Protein AF-A0A3S2V653-F1 (afdb_monomer)

Solvent-accessible surface area (backbone atoms only — not comparable to full-atom values): 9162 Å² total; per-residue (Å²): 123,69,63,64,58,51,53,49,52,52,51,53,48,58,48,53,54,51,52,52,62,68,45,36,64,58,54,52,52,50,50,49,50,54,52,50,54,49,49,54,52,53,47,63,68,41,44,66,46,38,75,74,65,64,34,50,79,49,75,43,83,41,82,47,77,41,93,91,65,43,74,47,75,46,67,25,44,35,41,34,42,90,97,45,41,39,34,39,38,67,73,43,57,85,39,96,94,33,63,21,37,30,41,33,33,27,68,97,51,79,56,78,54,70,30,29,36,39,36,27,33,78,50,101,92,46,75,47,54,24,33,27,63,37,68,61,98,82,56,101,61,78,61,61,79,40,72,59,46,66,68,55,47,50,55,53,51,53,66,56,72,111

Radius of gyration: 19.45 Å; Cα contacts (8 Å, |Δi|>4): 225; chains: 1; bounding box: 44×32×66 Å

Organism: NCBI:txid2499852

Mean predicted aligned error: 6.72 Å

Secondary structure (DSSP, 8-state):
-HHHHHHHHHHHHHHHHHHHHHHHHHHHHHHHHHHHHHHHHHHHHHHHHHHTTS-EEEEEEEEEEETTTEEEEEEEEEEEETTEEEEEEEEES-BTTBSEEEEEEETT---GGG-EEEEEEEETTEEEEEEE----TT-SSPPPPEE--HHHHHHHHHHHH-

Foldseek 3Di:
DPPVVVVVVVVVVVVVLVVLVVCLVVLVVVQQVVVVVVVVQQCVLCVVCVVVPQKDKDWDKDWAADPSNGIDIHIWMWIDGPPKIKIWAWHDCDDVQARTKTWIAIPVDDDPQQIKIWTWHQDPVGIFTWIFGRNDPPDPDRRDTHGDDSVVVVVRVVSRVD

pLDDT: mean 88.72, std 11.73, range [42.97, 98.56]

Nearest PDB structures (foldseek):
  7tmu-assembly4_D  TM=3.154E-01  e=1.021E+00  Yersinia pestis CO92
  7qrj-assembly1_E  TM=3.013E-01  e=1.142E+00  Zamilon virus
  5vfp-assembly1_k  TM=4.148E-01  e=8.517E+00  Homo sapiens

Sequence (162 aa):
MALLDTLRSVRDRTRAEREAESDRPQIIARWQSDVAALYDEIHGWLLDYERDGYLTVSTQEIHLREEPLGLYTLDAMLIHVDDLAVRLQPAGRYVLGATGRIDMFRQGRSARDERVLLVRQATPEGERWMLRPPAGPRTGAASGLEPLDRASFEAAFESLLS

Structure (mmCIF, N/CA/C/O backbone):
data_AF-A0A3S2V653-F1
#
_entry.id   AF-A0A3S2V653-F1
#
loop_
_atom_site.group_PDB
_atom_site.id
_atom_site.type_symbol
_atom_site.label_atom_id
_atom_site.label_alt_id
_atom_site.label_comp_id
_atom_site.label_asym_id
_atom_site.label_entity_id
_atom_site.label_seq_id
_atom_site.pdbx_PDB_ins_code
_atom_site.Cartn_x
_atom_site.Cartn_y
_atom_site.Cartn_z
_atom_site.occupancy
_atom_site.B_iso_or_equiv
_atom_site.auth_seq_id
_atom_site.auth_comp_id
_atom_site.auth_asym_id
_atom_site.auth_atom_id
_atom_site.pdbx_PDB_model_num
ATOM 1 N N . MET A 1 1 ? -20.811 14.586 45.059 1.00 60.53 1 MET A N 1
ATOM 2 C CA . MET A 1 1 ? -21.216 14.531 43.636 1.00 60.53 1 MET A CA 1
ATOM 3 C C . MET A 1 1 ? -20.310 13.659 42.747 1.00 60.53 1 MET A C 1
ATOM 5 O O . MET A 1 1 ? -20.720 13.363 41.643 1.00 60.53 1 MET A O 1
ATOM 9 N N . ALA A 1 2 ? -19.170 13.127 43.215 1.00 82.31 2 ALA A N 1
AT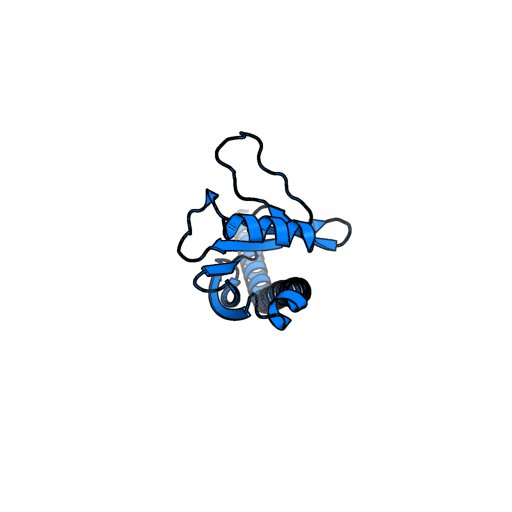OM 10 C CA . ALA A 1 2 ? -18.205 12.412 42.357 1.00 82.31 2 ALA A CA 1
ATOM 11 C C . ALA A 1 2 ? -18.621 11.012 41.834 1.00 82.31 2 ALA A C 1
ATOM 13 O O . ALA A 1 2 ? -18.133 10.574 40.793 1.00 82.31 2 ALA A O 1
ATOM 14 N N . LEU A 1 3 ? -19.507 10.286 42.528 1.00 85.44 3 LEU A N 1
ATOM 15 C CA . LEU A 1 3 ? -19.844 8.901 42.157 1.00 85.44 3 LEU A CA 1
ATOM 16 C C . LEU A 1 3 ? -20.720 8.816 40.897 1.00 85.44 3 LEU A C 1
ATOM 18 O O . LEU A 1 3 ? -20.484 7.959 40.052 1.00 85.44 3 LEU A O 1
ATOM 22 N N . LEU A 1 4 ? -21.706 9.707 40.748 1.00 87.75 4 LEU A N 1
ATOM 23 C CA . LEU A 1 4 ? -22.623 9.690 39.603 1.00 87.75 4 LEU A CA 1
ATOM 24 C C . LEU A 1 4 ? -21.881 9.972 38.286 1.00 87.75 4 LEU A C 1
ATOM 26 O O . LEU A 1 4 ? -22.112 9.283 37.295 1.00 87.75 4 LEU A O 1
ATOM 30 N N . ASP A 1 5 ? -20.954 10.931 38.300 1.00 89.88 5 ASP A N 1
ATOM 31 C CA . ASP A 1 5 ? -20.124 11.275 37.140 1.00 89.88 5 ASP A CA 1
ATOM 32 C C . ASP A 1 5 ? -19.153 10.142 36.791 1.00 89.88 5 ASP A C 1
ATOM 34 O O . ASP A 1 5 ? -18.986 9.798 35.620 1.00 89.88 5 ASP A O 1
ATOM 38 N N . THR A 1 6 ? -18.588 9.483 37.810 1.00 88.81 6 THR A N 1
ATOM 39 C CA . THR A 1 6 ? -17.736 8.299 37.621 1.00 88.81 6 THR A CA 1
ATOM 40 C C . THR A 1 6 ? -18.519 7.147 36.985 1.00 88.81 6 THR A C 1
ATOM 42 O O . THR A 1 6 ? -18.060 6.555 36.012 1.00 88.81 6 THR A O 1
ATOM 45 N N . LEU A 1 7 ? -19.727 6.850 37.478 1.00 90.25 7 LEU A N 1
ATOM 46 C CA . LEU A 1 7 ? -20.579 5.788 36.931 1.00 90.25 7 LEU A CA 1
ATOM 47 C C . LEU A 1 7 ? -21.026 6.083 35.491 1.00 90.25 7 LEU A C 1
ATOM 49 O O . LEU A 1 7 ? -21.063 5.166 34.671 1.00 90.25 7 LEU A O 1
ATOM 53 N N . ARG A 1 8 ? -21.324 7.349 35.162 1.00 88.81 8 ARG A N 1
ATOM 54 C CA . ARG A 1 8 ? -21.618 7.776 33.783 1.00 88.81 8 ARG A CA 1
ATOM 55 C C . ARG A 1 8 ? -20.411 7.580 32.871 1.00 88.81 8 ARG A C 1
ATOM 57 O O . ARG A 1 8 ? -20.545 6.917 31.851 1.00 88.81 8 ARG A O 1
ATOM 64 N N . SER A 1 9 ? -19.230 8.040 33.289 1.00 85.69 9 SER A N 1
ATOM 65 C CA . SER A 1 9 ? -17.985 7.862 32.531 1.00 85.69 9 SER A CA 1
ATOM 66 C C . SER A 1 9 ? -17.659 6.389 32.271 1.00 85.69 9 SER A C 1
ATOM 68 O O . SER A 1 9 ? -17.264 6.035 31.162 1.00 85.69 9 SER A O 1
ATOM 70 N N . VAL A 1 10 ? -17.844 5.516 33.268 1.00 88.12 10 VAL A N 1
ATOM 71 C CA . VAL A 1 10 ? -17.651 4.068 33.095 1.00 88.12 10 VAL A CA 1
ATOM 72 C C . VAL A 1 10 ? -18.664 3.508 32.098 1.00 88.12 10 VAL A C 1
ATOM 74 O O . VAL A 1 10 ? -18.272 2.793 31.182 1.00 88.12 10 VAL A O 1
ATOM 77 N N . ARG A 1 11 ? -19.948 3.871 32.219 1.00 88.75 11 ARG A N 1
ATOM 78 C CA . ARG A 1 11 ? -20.998 3.392 31.309 1.00 88.75 11 ARG A CA 1
ATOM 79 C C . ARG A 1 11 ? -20.758 3.823 29.865 1.00 88.75 11 ARG A C 1
ATOM 81 O O . ARG A 1 11 ? -20.899 3.001 28.963 1.00 88.75 11 ARG A O 1
ATOM 88 N N . ASP A 1 12 ? -20.410 5.088 29.655 1.00 85.56 12 ASP A N 1
ATOM 89 C CA . ASP A 1 12 ? -20.177 5.645 28.323 1.00 85.56 12 ASP A CA 1
ATOM 90 C C . ASP A 1 12 ? -18.934 5.015 27.679 1.00 85.56 12 ASP A C 1
ATOM 92 O O . ASP A 1 12 ? -18.966 4.667 26.501 1.00 85.56 12 ASP A O 1
ATOM 96 N N . ARG A 1 13 ? -17.885 4.746 28.469 1.00 79.44 13 ARG A N 1
ATOM 97 C CA . ARG A 1 13 ? -16.695 4.011 28.016 1.00 79.44 13 ARG A CA 1
ATOM 98 C C . ARG A 1 13 ? -17.016 2.574 27.620 1.00 79.44 13 ARG A C 1
ATOM 100 O O . ARG A 1 13 ? -16.695 2.175 26.511 1.00 79.44 13 ARG A O 1
ATOM 107 N N . THR A 1 14 ? -17.717 1.828 28.475 1.00 81.12 14 THR A N 1
ATOM 108 C CA . THR A 1 14 ? -18.126 0.447 28.172 1.00 81.12 14 THR A CA 1
ATOM 109 C C . THR A 1 14 ? -19.031 0.376 26.944 1.00 81.12 14 THR A C 1
ATOM 111 O O . THR A 1 14 ? -18.994 -0.597 26.196 1.00 81.12 14 THR A O 1
ATOM 114 N N . ARG A 1 15 ? -19.867 1.396 26.723 1.00 81.88 15 ARG A N 1
ATOM 115 C CA . ARG A 1 15 ? -20.692 1.489 25.519 1.00 81.88 15 ARG A CA 1
ATOM 116 C C . ARG A 1 15 ? -19.838 1.731 24.273 1.00 81.88 15 ARG A C 1
ATOM 118 O O . ARG A 1 15 ? -19.991 0.981 23.318 1.00 81.88 15 ARG A O 1
ATOM 125 N N . ALA A 1 16 ? -18.934 2.709 24.310 1.00 74.50 16 ALA A N 1
ATOM 126 C CA . ALA A 1 16 ? -18.032 3.007 23.199 1.00 74.50 16 ALA A CA 1
ATOM 127 C C . ALA A 1 16 ? -17.122 1.814 22.852 1.00 74.50 16 ALA A C 1
ATOM 129 O O . ALA A 1 16 ? -16.936 1.510 21.681 1.00 74.50 16 ALA A O 1
ATOM 130 N N . GLU A 1 17 ? -16.618 1.091 23.857 1.00 75.94 17 GLU A N 1
ATOM 131 C CA . GLU A 1 17 ? -15.837 -0.142 23.672 1.00 75.94 17 GLU A CA 1
ATOM 132 C C . GLU A 1 17 ? -16.652 -1.237 22.962 1.00 75.94 17 GLU A C 1
ATOM 134 O O . GLU A 1 17 ? -16.146 -1.898 22.059 1.00 75.94 17 GLU A O 1
ATOM 139 N N . ARG A 1 18 ? -17.931 -1.413 23.324 1.00 74.69 18 ARG A N 1
ATOM 140 C CA . ARG A 1 18 ? -18.824 -2.391 22.674 1.00 74.69 18 ARG A CA 1
ATOM 141 C C . ARG A 1 18 ? -19.189 -2.006 21.245 1.00 74.69 18 ARG A C 1
ATOM 143 O O . ARG A 1 18 ? -19.260 -2.881 20.391 1.00 74.69 18 ARG A O 1
ATOM 150 N N . GLU A 1 19 ? -19.453 -0.725 21.004 1.00 75.38 19 GLU A N 1
ATOM 151 C CA . GLU A 1 19 ? -19.730 -0.203 19.662 1.00 75.38 19 GLU A CA 1
ATOM 152 C C . GLU A 1 19 ? -18.490 -0.381 18.766 1.00 75.38 19 GLU A C 1
ATOM 154 O O . GLU A 1 19 ? -18.598 -0.960 17.689 1.00 75.38 19 GLU A O 1
ATOM 159 N N . ALA A 1 20 ? -17.295 -0.037 19.262 1.00 71.62 20 ALA A N 1
ATOM 160 C CA . ALA A 1 20 ? -16.037 -0.250 18.545 1.00 71.62 20 ALA A CA 1
ATOM 161 C C . ALA A 1 20 ? -15.768 -1.733 18.224 1.00 71.62 20 ALA A C 1
ATOM 163 O O . ALA A 1 20 ? -15.378 -2.055 17.101 1.00 71.62 20 ALA A O 1
ATOM 164 N N . GLU A 1 21 ? -16.012 -2.649 19.170 1.00 76.06 21 GLU A N 1
ATOM 165 C CA . GLU A 1 21 ? -15.865 -4.091 18.921 1.00 76.06 21 GLU A CA 1
ATOM 166 C C . GLU A 1 21 ? -16.878 -4.601 17.881 1.00 76.06 21 GLU A C 1
ATOM 168 O O . GLU A 1 21 ? -16.552 -5.466 17.070 1.00 76.06 21 GLU A O 1
ATOM 173 N N . SER A 1 22 ? -18.094 -4.048 17.864 1.00 80.38 22 SER A N 1
ATOM 174 C CA . SER A 1 22 ? -19.120 -4.402 16.876 1.00 80.38 22 SER A CA 1
ATOM 175 C C . SER A 1 22 ? -18.771 -3.922 15.460 1.00 80.38 22 SER A C 1
ATOM 177 O O . SER A 1 22 ? -19.105 -4.601 14.487 1.00 80.38 22 SER A O 1
ATOM 179 N N . ASP A 1 23 ? -18.102 -2.775 15.331 1.00 87.06 23 ASP A N 1
ATOM 180 C CA . ASP A 1 23 ? -17.739 -2.185 14.035 1.00 87.06 23 ASP A CA 1
ATOM 181 C C . ASP A 1 23 ? -16.436 -2.761 13.464 1.00 87.06 23 ASP A C 1
ATOM 183 O O . ASP A 1 23 ? -16.205 -2.740 12.250 1.00 87.06 23 ASP A O 1
ATOM 187 N N . ARG A 1 24 ? -15.587 -3.330 14.323 1.00 88.94 24 ARG A N 1
ATOM 188 C CA . ARG A 1 24 ? -14.275 -3.884 13.974 1.00 88.94 24 ARG A CA 1
ATOM 189 C C . ARG A 1 24 ? -14.282 -4.820 12.750 1.00 88.94 24 ARG A C 1
ATOM 191 O O . ARG A 1 24 ? -13.443 -4.600 11.873 1.00 88.94 24 ARG A O 1
ATOM 198 N N . PRO A 1 25 ? -15.186 -5.814 12.610 1.00 91.38 25 PRO A N 1
ATOM 199 C CA . PRO A 1 25 ? -15.214 -6.673 11.423 1.00 91.38 25 PRO A CA 1
ATOM 200 C C . PRO A 1 25 ? -15.451 -5.896 10.123 1.00 91.38 25 PRO A C 1
ATOM 202 O O . PRO A 1 25 ? -14.845 -6.202 9.101 1.00 91.38 25 PRO A O 1
ATOM 205 N N . GLN A 1 26 ? -16.296 -4.862 10.164 1.00 92.75 26 GLN A N 1
ATOM 206 C CA . GLN A 1 26 ? -16.602 -4.032 8.997 1.00 92.75 26 GLN A CA 1
ATOM 207 C C . GLN A 1 26 ? -15.409 -3.148 8.621 1.00 92.75 26 GLN A C 1
ATOM 209 O O . GLN A 1 26 ? -15.120 -2.967 7.439 1.00 92.75 26 GLN A O 1
ATOM 214 N N . ILE A 1 27 ? -14.682 -2.635 9.619 1.00 91.62 27 ILE A N 1
ATOM 215 C CA . ILE A 1 27 ? -13.460 -1.848 9.409 1.00 91.62 27 ILE A CA 1
ATOM 216 C C . ILE A 1 27 ? -12.375 -2.705 8.748 1.00 91.62 27 ILE A C 1
ATOM 218 O O . ILE A 1 27 ? -11.762 -2.260 7.777 1.00 91.62 27 ILE A O 1
ATOM 222 N N . ILE A 1 28 ? -12.169 -3.934 9.235 1.00 94.06 28 ILE A N 1
ATOM 223 C CA . ILE A 1 28 ? -11.215 -4.889 8.651 1.00 94.06 28 ILE A CA 1
ATOM 224 C C . ILE A 1 28 ? -11.620 -5.236 7.214 1.00 94.06 28 ILE A C 1
ATOM 226 O O . ILE A 1 28 ? -10.789 -5.134 6.317 1.00 94.06 28 ILE A O 1
ATOM 230 N N . ALA A 1 29 ? -12.892 -5.571 6.978 1.00 94.75 29 ALA A N 1
ATOM 231 C CA . ALA A 1 29 ? -13.384 -5.921 5.645 1.00 94.75 29 ALA A CA 1
ATOM 232 C C . ALA A 1 29 ? -13.217 -4.770 4.641 1.00 94.75 29 ALA A C 1
ATOM 234 O O . ALA A 1 29 ? -12.780 -4.983 3.511 1.00 94.75 29 ALA A O 1
ATOM 235 N N . ARG A 1 30 ? -13.506 -3.531 5.060 1.00 93.69 30 ARG A N 1
ATOM 236 C CA . ARG A 1 30 ? -13.285 -2.348 4.221 1.00 93.69 30 ARG A CA 1
ATOM 237 C C . ARG A 1 30 ? -11.806 -2.162 3.901 1.00 93.69 30 ARG A C 1
ATOM 239 O O . ARG A 1 30 ? -11.472 -1.926 2.750 1.00 93.69 30 ARG A O 1
ATOM 246 N N . TRP A 1 31 ? -10.931 -2.318 4.892 1.00 94.25 31 TRP A N 1
ATOM 247 C CA . TRP A 1 31 ? -9.492 -2.213 4.675 1.00 94.25 31 TRP A CA 1
ATOM 248 C C . TRP A 1 31 ? -8.964 -3.281 3.710 1.00 94.25 31 TRP A C 1
ATOM 250 O O . TRP A 1 31 ? -8.227 -2.953 2.787 1.00 94.25 31 TRP A O 1
ATOM 260 N N . GLN A 1 32 ? -9.383 -4.537 3.871 1.00 95.88 32 GLN A N 1
ATOM 261 C CA . GLN A 1 32 ? -9.039 -5.621 2.946 1.00 95.88 32 GLN A CA 1
ATOM 262 C C . GLN A 1 32 ? -9.518 -5.313 1.522 1.00 95.88 32 GLN A C 1
ATOM 264 O O . GLN A 1 32 ? -8.756 -5.476 0.574 1.00 95.88 32 GLN A O 1
ATOM 269 N N . SER A 1 33 ? -10.747 -4.805 1.378 1.00 96.38 33 SER A N 1
ATOM 270 C CA . SER A 1 33 ? -11.292 -4.387 0.084 1.00 96.38 33 SER A CA 1
ATOM 271 C C . SER A 1 33 ? -10.513 -3.222 -0.532 1.00 96.38 33 SER A C 1
ATOM 273 O O . SER A 1 33 ? -10.294 -3.221 -1.738 1.00 96.38 33 SER A O 1
ATOM 275 N N . ASP A 1 34 ? -10.094 -2.241 0.271 1.00 95.50 34 ASP A N 1
ATOM 276 C CA . ASP A 1 34 ? -9.310 -1.092 -0.194 1.00 95.50 34 ASP A CA 1
ATOM 277 C C . ASP A 1 34 ? -7.913 -1.516 -0.685 1.00 95.50 34 ASP A C 1
ATOM 279 O O . ASP A 1 34 ? -7.414 -0.975 -1.672 1.00 95.50 34 ASP A O 1
ATOM 283 N N . VAL A 1 35 ? -7.279 -2.478 -0.001 1.00 97.44 35 VAL A N 1
ATOM 284 C CA . VAL A 1 35 ? -5.985 -3.054 -0.407 1.00 97.44 35 VAL A CA 1
ATOM 285 C C . VAL A 1 35 ? -6.138 -3.869 -1.690 1.00 97.44 35 VAL A C 1
ATOM 287 O O . VAL A 1 35 ? -5.352 -3.680 -2.614 1.00 97.44 35 VAL A O 1
ATOM 290 N N . ALA A 1 36 ? -7.160 -4.727 -1.771 1.00 97.69 36 ALA A N 1
ATOM 291 C CA . ALA A 1 36 ? -7.427 -5.536 -2.958 1.00 97.69 36 ALA A CA 1
ATOM 292 C C . ALA A 1 36 ? -7.696 -4.662 -4.192 1.00 97.69 36 ALA A C 1
ATOM 294 O O . ALA A 1 36 ? -7.082 -4.872 -5.231 1.00 97.69 36 ALA A O 1
ATOM 295 N N . ALA A 1 37 ? -8.518 -3.617 -4.052 1.00 97.44 37 ALA A N 1
ATOM 296 C CA . ALA A 1 37 ? -8.802 -2.689 -5.144 1.00 97.44 37 ALA A CA 1
ATOM 297 C C . ALA A 1 37 ? -7.541 -1.969 -5.648 1.00 97.44 37 ALA A C 1
ATOM 299 O O . ALA A 1 37 ? -7.365 -1.811 -6.854 1.00 97.44 37 ALA A O 1
ATOM 300 N N . LEU A 1 38 ? -6.641 -1.567 -4.741 1.00 97.94 38 LEU A N 1
ATOM 301 C CA . LEU A 1 38 ? -5.360 -0.989 -5.146 1.00 97.94 38 LEU A CA 1
ATOM 302 C C . LEU A 1 38 ? -4.487 -2.010 -5.887 1.00 97.94 38 LEU A C 1
ATOM 304 O O . LEU A 1 38 ? -3.802 -1.664 -6.845 1.00 97.94 38 LEU A O 1
ATOM 308 N N . TYR A 1 39 ? -4.467 -3.257 -5.424 1.00 98.31 39 TYR A N 1
ATOM 309 C CA . TYR A 1 39 ? -3.688 -4.318 -6.052 1.00 98.31 39 TYR A CA 1
ATOM 310 C C . TYR A 1 39 ? -4.196 -4.653 -7.451 1.00 98.31 39 TYR A C 1
ATOM 312 O O . TYR A 1 39 ? -3.375 -4.796 -8.352 1.00 98.31 39 TYR A O 1
ATOM 320 N N . ASP A 1 40 ? -5.509 -4.687 -7.658 1.00 98.31 40 ASP A N 1
ATOM 321 C CA . ASP A 1 40 ? -6.098 -4.852 -8.989 1.00 98.31 40 ASP A CA 1
ATOM 322 C C . ASP A 1 40 ? -5.703 -3.696 -9.923 1.00 98.31 40 ASP A C 1
ATOM 324 O O . ASP A 1 40 ? -5.374 -3.913 -11.089 1.00 98.31 40 ASP A O 1
ATOM 328 N N . GLU A 1 41 ? -5.678 -2.463 -9.408 1.00 98.31 41 GLU A N 1
ATOM 329 C CA . GLU A 1 41 ? -5.261 -1.283 -10.168 1.00 98.31 41 GLU A CA 1
ATOM 330 C C . GLU A 1 41 ? -3.775 -1.352 -10.569 1.00 98.31 41 GLU A C 1
ATOM 332 O O . GLU A 1 41 ? -3.444 -1.207 -11.749 1.00 98.31 41 GLU A O 1
ATOM 337 N N . ILE A 1 42 ? -2.888 -1.656 -9.614 1.00 98.44 42 ILE A N 1
ATOM 338 C CA . ILE A 1 42 ? -1.446 -1.825 -9.856 1.00 98.44 42 ILE A CA 1
ATOM 339 C C . ILE A 1 42 ? -1.183 -2.984 -10.820 1.00 98.44 42 ILE A C 1
ATOM 341 O O . ILE A 1 42 ? -0.377 -2.854 -11.741 1.00 98.44 42 ILE A O 1
ATOM 345 N N . HIS A 1 43 ? -1.866 -4.116 -10.643 1.00 98.31 43 HIS A N 1
ATOM 346 C CA . HIS A 1 43 ? -1.746 -5.259 -11.546 1.00 98.31 43 HIS A CA 1
ATOM 347 C C . HIS A 1 43 ? -2.189 -4.893 -12.965 1.00 98.31 43 HIS A C 1
ATOM 349 O O . HIS A 1 43 ? -1.486 -5.204 -13.924 1.00 98.31 43 HIS A O 1
ATOM 355 N N . GLY A 1 44 ? -3.276 -4.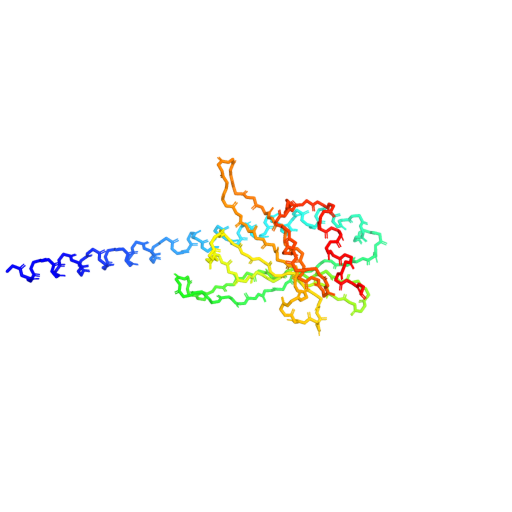128 -13.101 1.00 98.38 44 GLY A N 1
ATOM 356 C CA . GLY A 1 44 ? -3.726 -3.580 -14.379 1.00 98.38 44 GLY A CA 1
ATOM 357 C C . GLY A 1 44 ? -2.679 -2.697 -15.067 1.00 98.38 44 GLY A C 1
ATOM 358 O O . GLY A 1 44 ? -2.531 -2.766 -16.287 1.00 98.38 44 GLY A O 1
ATOM 359 N N . TRP A 1 45 ? -1.907 -1.908 -14.311 1.00 98.31 45 TRP A N 1
ATOM 360 C CA . TRP A 1 45 ? -0.785 -1.134 -14.861 1.00 98.31 45 TRP A CA 1
ATOM 361 C C . TRP A 1 45 ? 0.372 -2.014 -15.341 1.00 98.31 45 TRP A C 1
ATOM 363 O O . TRP A 1 45 ? 1.063 -1.645 -16.290 1.00 98.31 45 TRP A O 1
ATOM 373 N N . LEU A 1 46 ? 0.569 -3.168 -14.701 1.00 98.06 46 LEU A N 1
ATOM 374 C CA . LEU A 1 46 ? 1.684 -4.081 -14.952 1.00 98.06 46 LEU A CA 1
ATOM 375 C C . LEU A 1 46 ? 1.385 -5.188 -15.972 1.00 98.06 46 LEU A C 1
ATOM 377 O O . LEU A 1 46 ? 2.304 -5.892 -16.393 1.00 98.06 46 LEU A O 1
ATOM 381 N N . LEU A 1 47 ? 0.127 -5.325 -16.392 1.00 97.38 47 LEU A N 1
ATOM 382 C CA . LEU A 1 47 ? -0.363 -6.440 -17.204 1.00 97.38 47 LEU A CA 1
ATOM 383 C C . LEU A 1 47 ? 0.410 -6.630 -18.518 1.00 97.38 47 LEU A C 1
ATOM 385 O O . LEU A 1 47 ? 0.674 -7.762 -18.918 1.00 97.38 47 LEU A O 1
ATOM 389 N N . ASP A 1 48 ? 0.784 -5.537 -19.189 1.00 97.25 48 ASP A N 1
ATOM 390 C CA . ASP A 1 48 ? 1.555 -5.613 -20.435 1.00 97.25 48 ASP A CA 1
ATOM 391 C C . ASP A 1 48 ? 2.952 -6.204 -20.196 1.00 97.25 48 ASP A C 1
ATOM 393 O O . ASP A 1 48 ? 3.377 -7.085 -20.940 1.00 97.25 48 ASP A O 1
ATOM 397 N N . TYR A 1 49 ? 3.633 -5.793 -19.122 1.00 97.31 49 TYR A N 1
ATOM 398 C CA . TYR A 1 49 ? 4.959 -6.312 -18.777 1.00 97.31 49 TYR A CA 1
ATOM 399 C C . TYR A 1 49 ? 4.908 -7.780 -18.339 1.00 97.31 49 TYR A C 1
ATOM 401 O O . TYR A 1 49 ? 5.809 -8.549 -18.671 1.00 97.31 49 TYR A O 1
ATOM 409 N N . GLU A 1 50 ? 3.856 -8.175 -17.615 1.00 97.00 50 GLU A N 1
ATOM 410 C CA . GLU A 1 50 ? 3.645 -9.569 -17.217 1.00 97.00 50 GLU A CA 1
ATOM 411 C C . GLU A 1 50 ? 3.363 -10.465 -18.429 1.00 97.00 50 GLU A C 1
ATOM 413 O O . GLU A 1 50 ? 3.977 -11.523 -18.575 1.00 97.00 50 GLU A O 1
ATOM 418 N N . ARG A 1 51 ? 2.489 -10.024 -19.346 1.00 97.38 51 ARG A N 1
ATOM 419 C CA . ARG A 1 51 ? 2.187 -10.748 -20.593 1.00 97.38 51 ARG A CA 1
ATOM 420 C C . ARG A 1 51 ? 3.436 -10.956 -21.443 1.00 97.38 51 ARG A C 1
ATOM 422 O O . ARG A 1 51 ? 3.601 -12.021 -22.036 1.00 97.38 51 ARG A O 1
ATOM 429 N N . ASP A 1 52 ? 4.291 -9.944 -21.506 1.00 97.44 52 ASP A N 1
ATOM 430 C CA . ASP A 1 52 ? 5.509 -9.969 -22.310 1.00 97.44 52 ASP A CA 1
ATOM 431 C C . ASP A 1 52 ? 6.665 -10.712 -21.594 1.00 97.44 52 ASP A C 1
ATOM 433 O O . ASP A 1 52 ? 7.732 -10.913 -22.174 1.00 97.44 52 ASP A O 1
ATOM 437 N N . GLY A 1 53 ? 6.437 -11.190 -20.362 1.00 97.31 53 GLY A N 1
ATOM 438 C CA . GLY A 1 53 ? 7.351 -12.052 -19.609 1.00 97.31 53 GLY A CA 1
ATOM 439 C C . GLY A 1 53 ? 8.463 -11.318 -18.859 1.00 97.31 53 GLY A C 1
ATOM 440 O O . GLY A 1 53 ? 9.409 -11.962 -18.413 1.00 97.31 53 GLY A O 1
ATOM 441 N N . TYR A 1 54 ? 8.370 -9.993 -18.712 1.00 97.50 54 TYR A N 1
ATOM 442 C CA . TYR A 1 54 ? 9.372 -9.187 -18.000 1.00 97.50 54 TYR A CA 1
ATOM 443 C C . TYR A 1 54 ? 9.257 -9.281 -16.480 1.00 97.50 54 TYR A C 1
ATOM 445 O O . TYR A 1 54 ? 10.228 -9.034 -15.766 1.00 97.50 54 TYR A O 1
ATOM 453 N N . LEU A 1 55 ? 8.066 -9.596 -15.978 1.00 98.06 55 LEU A N 1
ATOM 454 C CA . LEU A 1 55 ? 7.798 -9.720 -14.553 1.00 98.06 55 LEU A CA 1
ATOM 455 C C . LEU A 1 55 ? 6.693 -10.739 -14.294 1.00 98.06 55 LEU A C 1
ATOM 457 O O . LEU A 1 55 ? 5.982 -11.142 -15.210 1.00 98.06 55 LEU A O 1
ATOM 461 N N . THR A 1 56 ? 6.526 -11.121 -13.032 1.00 98.19 56 THR A N 1
ATOM 462 C CA . THR A 1 56 ? 5.353 -11.873 -12.564 1.00 98.19 56 THR A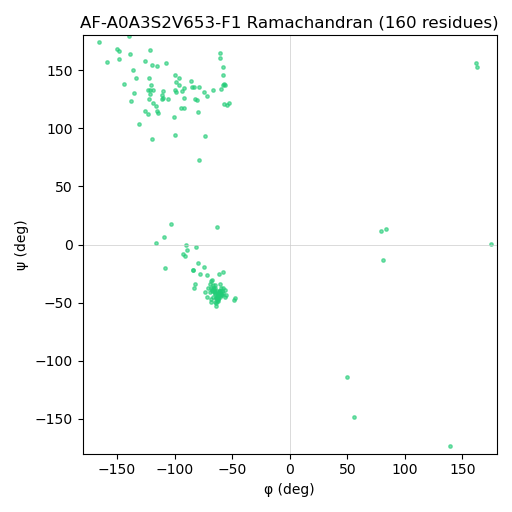 CA 1
ATOM 463 C C . THR A 1 56 ? 4.810 -11.252 -11.285 1.00 98.19 56 THR A C 1
ATOM 465 O O . THR A 1 56 ? 5.580 -10.783 -10.441 1.00 98.19 56 THR A O 1
ATOM 468 N N . VAL A 1 57 ? 3.489 -11.243 -11.127 1.00 98.19 57 VAL A N 1
ATOM 469 C CA . VAL A 1 57 ? 2.821 -10.732 -9.927 1.00 98.19 57 VAL A CA 1
ATOM 470 C C . VAL A 1 57 ? 2.210 -11.893 -9.149 1.00 98.19 57 VAL A C 1
ATOM 472 O O . VAL A 1 57 ? 1.527 -12.758 -9.692 1.00 98.19 57 VAL A O 1
ATOM 475 N N . SER A 1 58 ? 2.456 -11.928 -7.843 1.00 97.75 58 SER A N 1
ATOM 476 C CA . SER A 1 58 ? 1.831 -12.883 -6.931 1.00 97.75 58 SER A CA 1
ATOM 477 C C . SER A 1 58 ? 1.429 -12.222 -5.621 1.00 97.75 58 SER A C 1
ATOM 479 O O . SER A 1 58 ? 1.870 -11.121 -5.289 1.00 97.75 58 SER A O 1
ATOM 481 N N . THR A 1 59 ? 0.568 -12.889 -4.861 1.00 97.69 59 THR A N 1
ATOM 482 C CA . THR A 1 59 ? 0.177 -12.455 -3.520 1.00 97.69 59 THR A CA 1
ATOM 483 C C . THR A 1 59 ? 0.631 -13.461 -2.474 1.00 97.69 59 THR A C 1
ATOM 485 O O . THR A 1 59 ? 0.837 -14.646 -2.744 1.00 97.69 59 THR A O 1
ATOM 488 N N . GLN A 1 60 ? 0.829 -12.969 -1.257 1.00 97.50 60 GLN A N 1
ATOM 489 C CA . GLN A 1 60 ? 1.172 -13.779 -0.101 1.00 97.50 60 GLN A CA 1
ATOM 490 C C . GLN A 1 60 ? 0.369 -13.304 1.105 1.00 97.50 60 GLN A C 1
ATOM 492 O O . GLN A 1 60 ? 0.518 -12.152 1.518 1.00 97.50 60 GLN A O 1
ATOM 497 N N . GLU A 1 61 ? -0.384 -14.215 1.718 1.00 97.81 61 GLU A N 1
ATOM 498 C CA . GLU A 1 61 ? -1.098 -13.928 2.959 1.00 97.81 61 GLU A CA 1
ATOM 499 C C . GLU A 1 61 ? -0.113 -13.517 4.067 1.00 97.81 61 GLU A C 1
ATOM 501 O O . 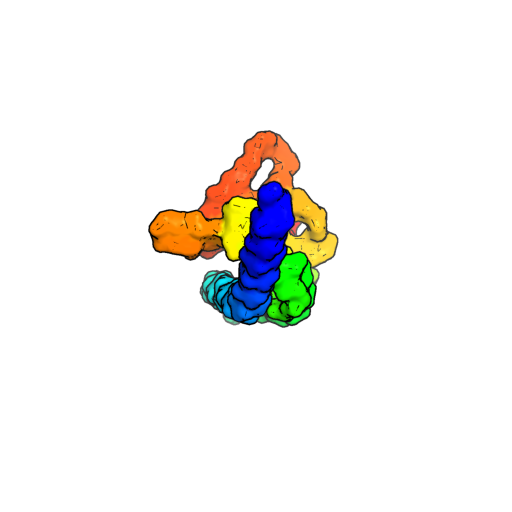GLU A 1 61 ? 0.925 -14.147 4.304 1.00 97.81 61 GLU A O 1
ATOM 506 N N . ILE A 1 62 ? -0.456 -12.446 4.773 1.00 96.88 62 ILE A N 1
ATOM 507 C CA . ILE A 1 62 ? 0.239 -11.946 5.950 1.00 96.88 62 ILE A CA 1
ATOM 508 C C . ILE A 1 62 ? -0.729 -11.801 7.117 1.00 96.88 62 ILE A C 1
ATOM 510 O O . ILE A 1 62 ? -1.935 -11.635 6.954 1.00 96.88 62 ILE A O 1
ATOM 514 N N . HIS A 1 63 ? -0.164 -11.809 8.320 1.00 96.06 63 HIS A N 1
ATOM 515 C CA . HIS A 1 63 ? -0.890 -11.555 9.554 1.00 96.06 63 HIS A CA 1
ATOM 516 C C . HIS A 1 63 ? -0.543 -10.157 10.059 1.00 96.06 63 HIS A C 1
ATOM 518 O O . HIS A 1 63 ? 0.632 -9.847 10.274 1.00 96.06 63 HIS A O 1
ATOM 524 N N . LEU A 1 64 ? -1.557 -9.327 10.284 1.00 94.31 64 LEU A N 1
ATOM 525 C CA . LEU A 1 64 ? -1.399 -7.968 10.782 1.00 94.31 64 LEU A CA 1
ATOM 526 C C . LEU A 1 64 ? -2.120 -7.820 12.117 1.00 94.31 64 LEU A C 1
ATOM 528 O O . LEU A 1 64 ? -3.255 -8.263 12.294 1.00 94.31 64 LEU A O 1
ATOM 532 N N . ARG A 1 65 ? -1.419 -7.226 13.084 1.00 91.56 65 ARG A N 1
ATOM 533 C CA . ARG A 1 65 ? -1.947 -6.937 14.414 1.00 91.56 65 ARG A CA 1
ATOM 534 C C . ARG A 1 65 ? -1.972 -5.433 14.621 1.00 91.56 65 ARG A C 1
ATOM 536 O O . ARG A 1 65 ? -0.918 -4.807 14.656 1.00 91.56 65 ARG A O 1
ATOM 543 N N . GLU A 1 66 ? -3.159 -4.886 14.836 1.00 87.81 66 GLU A N 1
ATOM 544 C CA . GLU A 1 66 ? -3.357 -3.488 15.219 1.00 87.81 66 GLU A CA 1
ATOM 545 C C . GLU A 1 66 ? -4.104 -3.447 16.550 1.00 87.81 66 GLU A C 1
ATOM 547 O O . GLU A 1 66 ? -5.098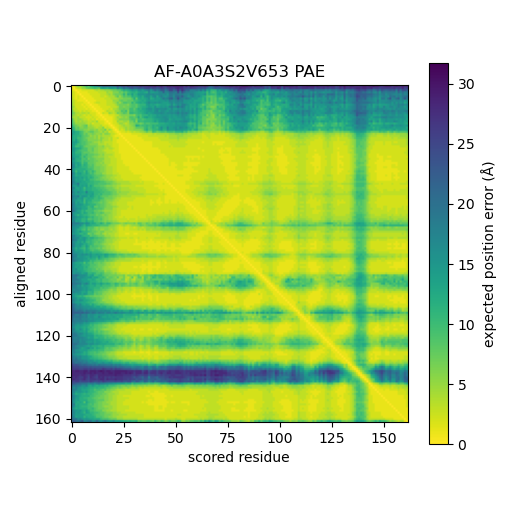 -4.149 16.711 1.00 87.81 66 GLU A O 1
ATOM 552 N N . GLU A 1 67 ? -3.647 -2.643 17.514 1.00 82.25 67 GLU A N 1
ATOM 553 C CA . GLU A 1 67 ? -4.260 -2.566 18.852 1.00 82.25 67 GLU A CA 1
ATOM 554 C C . GLU A 1 67 ? -5.799 -2.433 18.835 1.00 82.25 67 GLU A C 1
ATOM 556 O O . GLU A 1 67 ? -6.440 -3.216 19.537 1.00 82.25 67 GLU A O 1
ATOM 561 N N . PRO A 1 68 ? -6.421 -1.556 18.011 1.00 83.69 68 PRO A N 1
ATOM 562 C CA . PRO A 1 68 ? -7.882 -1.435 17.969 1.00 83.69 68 PRO A CA 1
ATOM 563 C C . PRO A 1 68 ? -8.598 -2.517 17.138 1.00 83.69 68 PRO A C 1
ATOM 565 O O . PRO A 1 68 ? -9.808 -2.663 17.267 1.00 83.69 68 PRO A O 1
ATOM 568 N N . LEU A 1 69 ? -7.896 -3.266 16.275 1.00 86.81 69 LEU A N 1
ATOM 569 C CA . LEU A 1 69 ? -8.500 -4.258 15.361 1.00 86.81 69 LEU A CA 1
ATOM 570 C C . LEU A 1 69 ? -8.058 -5.697 15.638 1.00 86.81 69 LEU A C 1
ATOM 572 O O . LEU A 1 69 ? -8.473 -6.620 14.934 1.00 86.81 69 LEU A O 1
ATOM 576 N N . GLY A 1 70 ? -7.230 -5.918 16.654 1.00 89.19 70 GLY A N 1
ATOM 577 C CA . GLY A 1 70 ? -6.633 -7.211 16.954 1.00 89.19 70 GLY A CA 1
ATOM 578 C C . GLY A 1 70 ? -5.862 -7.802 15.770 1.00 89.19 70 GLY A C 1
ATOM 579 O O . GLY A 1 70 ? -5.242 -7.079 14.995 1.00 89.19 70 GLY A O 1
ATOM 580 N N . LEU A 1 71 ? -5.856 -9.133 15.678 1.00 92.56 71 LEU A N 1
ATOM 581 C CA . LEU A 1 71 ? -5.175 -9.890 14.627 1.00 92.56 71 LEU A CA 1
ATOM 582 C C . LEU A 1 71 ? -6.139 -10.186 13.473 1.00 92.56 71 LEU A C 1
ATOM 584 O O . LEU A 1 71 ? -7.239 -10.681 13.723 1.00 92.56 71 LEU A O 1
ATOM 588 N N . TYR A 1 72 ? -5.709 -9.937 12.242 1.00 94.62 72 TYR A N 1
ATOM 589 C CA . TYR A 1 72 ? -6.423 -10.306 11.020 1.00 94.62 72 TYR A CA 1
ATOM 590 C C . TYR A 1 72 ? -5.434 -10.618 9.888 1.00 94.62 72 TYR A C 1
ATOM 592 O O . TYR A 1 72 ? -4.236 -10.344 10.011 1.00 94.62 72 TYR A O 1
ATOM 600 N N . THR A 1 73 ? -5.925 -11.224 8.807 1.00 96.00 73 THR A N 1
ATOM 601 C CA . THR A 1 73 ? -5.121 -11.554 7.624 1.00 96.00 73 THR A CA 1
ATOM 602 C C . THR A 1 73 ? -5.452 -10.649 6.448 1.00 96.00 73 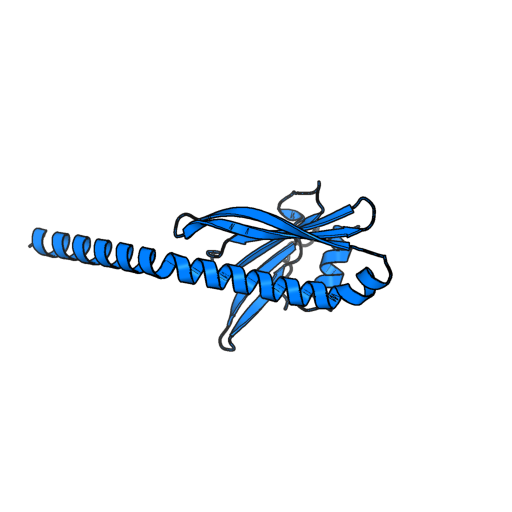THR A C 1
ATOM 604 O O . THR A 1 73 ? -6.519 -10.039 6.387 1.00 96.00 73 THR A O 1
ATOM 607 N N . LEU A 1 74 ? -4.504 -10.521 5.533 1.00 95.94 74 LEU A N 1
ATOM 608 C CA . LEU A 1 74 ? -4.624 -9.808 4.269 1.00 95.94 74 LEU A CA 1
ATOM 609 C C . LEU A 1 74 ? -3.450 -10.215 3.378 1.00 95.94 74 LEU A C 1
ATOM 611 O O . LEU A 1 74 ? -2.518 -10.857 3.857 1.00 95.94 74 LEU A O 1
ATOM 615 N N . ASP A 1 75 ? -3.441 -9.770 2.131 1.00 97.62 75 ASP A N 1
ATOM 616 C CA . ASP A 1 75 ? -2.354 -10.088 1.216 1.00 97.62 75 ASP A CA 1
ATOM 617 C C . ASP A 1 75 ? -1.299 -8.984 1.154 1.00 97.62 75 ASP A C 1
ATOM 619 O O . ASP A 1 75 ? -1.597 -7.791 1.194 1.00 97.62 75 ASP A O 1
ATOM 623 N N . ALA A 1 76 ? -0.044 -9.405 1.031 1.00 97.94 76 ALA A N 1
ATOM 624 C CA . ALA A 1 76 ? 1.022 -8.597 0.468 1.00 97.94 76 ALA A CA 1
ATOM 625 C C . ALA A 1 76 ? 1.185 -8.955 -1.012 1.00 97.94 76 ALA A C 1
ATOM 627 O O . ALA A 1 76 ? 1.203 -10.136 -1.361 1.00 97.94 76 ALA A O 1
ATOM 628 N N . MET A 1 77 ? 1.365 -7.953 -1.867 1.00 98.56 77 MET A N 1
ATOM 629 C CA . MET A 1 77 ? 1.713 -8.165 -3.272 1.00 98.56 77 MET A CA 1
ATOM 630 C C . MET A 1 77 ? 3.232 -8.304 -3.427 1.00 98.56 77 MET A C 1
ATOM 632 O O . MET A 1 77 ? 4.020 -7.606 -2.779 1.00 98.56 77 MET A O 1
ATOM 636 N N . LEU A 1 78 ? 3.635 -9.223 -4.295 1.00 98.19 78 LEU A N 1
ATOM 637 C CA . LEU A 1 78 ? 5.003 -9.492 -4.701 1.00 98.19 78 LEU A CA 1
ATOM 638 C C . LEU A 1 78 ? 5.095 -9.341 -6.216 1.00 98.19 78 LEU A C 1
ATOM 640 O O . LEU A 1 78 ? 4.355 -9.989 -6.949 1.00 98.19 78 LEU A O 1
ATOM 644 N N . ILE A 1 79 ? 6.016 -8.502 -6.669 1.00 98.44 79 ILE A N 1
ATOM 645 C CA . ILE A 1 79 ? 6.315 -8.308 -8.085 1.00 98.44 79 ILE A CA 1
ATOM 646 C C . ILE A 1 79 ? 7.738 -8.809 -8.302 1.00 98.44 79 ILE A C 1
ATOM 648 O O . ILE A 1 79 ? 8.680 -8.236 -7.748 1.00 98.44 79 ILE A O 1
ATOM 652 N N . HIS A 1 80 ? 7.884 -9.890 -9.061 1.00 98.06 80 HIS A N 1
ATOM 653 C CA . HIS A 1 80 ? 9.166 -10.539 -9.329 1.00 98.06 80 HIS A CA 1
ATOM 654 C C . HIS A 1 80 ? 9.692 -10.128 -10.697 1.00 98.06 80 HIS A C 1
ATOM 656 O O . HIS A 1 80 ? 8.955 -10.182 -11.679 1.00 98.06 80 HIS A O 1
ATOM 662 N N . VAL A 1 81 ? 10.968 -9.760 -10.747 1.00 96.81 81 VAL A N 1
ATOM 663 C CA . VAL A 1 81 ? 11.737 -9.440 -11.953 1.00 96.81 81 VAL A CA 1
ATOM 664 C C . VAL A 1 81 ? 13.040 -10.229 -11.850 1.00 96.81 81 VAL A C 1
ATOM 666 O O . VAL A 1 81 ? 13.905 -9.876 -11.051 1.00 96.81 81 VAL A O 1
ATOM 669 N N . ASP A 1 82 ? 13.153 -11.325 -12.601 1.00 92.62 82 ASP A N 1
ATOM 670 C CA . ASP A 1 82 ? 14.242 -12.306 -12.478 1.00 92.62 82 ASP A CA 1
ATOM 671 C C . ASP A 1 82 ? 14.483 -12.770 -11.022 1.00 92.62 82 ASP A C 1
ATOM 673 O O . ASP A 1 82 ? 13.631 -13.431 -10.426 1.00 92.62 82 ASP A O 1
ATOM 677 N N . ASP A 1 83 ? 15.644 -12.453 -10.440 1.00 91.38 83 ASP A N 1
ATOM 678 C CA . ASP A 1 83 ? 16.034 -12.788 -9.066 1.00 91.38 83 ASP A CA 1
ATOM 679 C C . ASP A 1 83 ? 15.638 -11.710 -8.041 1.00 91.38 83 ASP A C 1
ATOM 681 O O . ASP A 1 83 ? 15.882 -11.855 -6.837 1.00 91.38 83 ASP A O 1
ATOM 685 N N . LEU A 1 84 ? 15.021 -10.621 -8.505 1.00 94.75 84 LEU A N 1
ATOM 686 C CA . LEU A 1 84 ? 14.580 -9.502 -7.689 1.00 94.75 84 LEU A CA 1
ATOM 687 C C . LEU A 1 84 ? 13.088 -9.598 -7.397 1.00 94.75 84 LEU A C 1
ATOM 689 O O . LEU A 1 84 ? 12.286 -9.990 -8.238 1.00 94.75 84 LEU A O 1
ATOM 693 N N . ALA A 1 85 ? 12.701 -9.150 -6.207 1.00 95.94 85 ALA A N 1
ATOM 694 C CA . ALA A 1 85 ? 11.301 -9.005 -5.848 1.00 95.94 85 ALA A CA 1
ATOM 695 C C . ALA A 1 85 ? 11.068 -7.664 -5.157 1.00 95.94 85 ALA A C 1
ATOM 697 O O . ALA A 1 85 ? 11.762 -7.323 -4.196 1.00 95.94 85 ALA A O 1
ATOM 698 N N . VAL A 1 86 ? 10.061 -6.919 -5.602 1.00 97.12 86 VAL A N 1
ATOM 699 C CA . VAL A 1 86 ? 9.514 -5.772 -4.873 1.00 97.12 86 VAL A CA 1
ATOM 700 C C . VAL A 1 86 ? 8.257 -6.230 -4.151 1.00 97.12 86 VAL A C 1
ATOM 702 O O . VAL A 1 86 ? 7.386 -6.885 -4.719 1.00 97.12 86 VAL A O 1
ATOM 705 N N . ARG A 1 87 ? 8.173 -5.899 -2.867 1.00 97.75 87 ARG A N 1
ATOM 706 C CA . ARG A 1 87 ? 7.066 -6.255 -1.991 1.00 97.75 87 ARG A CA 1
ATOM 707 C C . ARG A 1 87 ? 6.277 -5.012 -1.627 1.00 97.75 87 ARG A C 1
ATOM 709 O O . ARG A 1 87 ? 6.847 -4.054 -1.110 1.00 97.75 87 ARG A O 1
ATOM 716 N N . LEU A 1 88 ? 4.966 -5.081 -1.813 1.00 98.00 88 LEU A N 1
ATOM 717 C CA . LEU A 1 88 ? 4.003 -4.144 -1.258 1.00 98.00 88 LEU A CA 1
ATOM 718 C C . LEU A 1 88 ? 3.377 -4.811 -0.035 1.00 98.00 88 LEU A C 1
ATOM 720 O O . LEU A 1 88 ? 2.633 -5.778 -0.159 1.00 98.00 88 LEU A O 1
ATOM 724 N N . GLN A 1 89 ? 3.700 -4.319 1.156 1.00 96.62 89 GLN A N 1
ATOM 725 C CA . GLN A 1 89 ? 3.238 -4.883 2.418 1.00 96.62 89 GLN A CA 1
ATOM 726 C C . GLN A 1 89 ? 2.334 -3.890 3.146 1.00 96.62 89 GLN A C 1
ATOM 728 O O . GLN A 1 89 ? 2.820 -2.844 3.589 1.00 96.62 89 GLN A O 1
ATOM 733 N N . PRO A 1 90 ? 1.043 -4.197 3.338 1.00 96.19 90 PRO A N 1
ATOM 734 C CA . PRO A 1 90 ? 0.191 -3.316 4.110 1.00 96.19 90 PRO A CA 1
ATOM 735 C C . PRO A 1 90 ? 0.644 -3.293 5.568 1.00 96.19 90 PRO A C 1
ATOM 737 O O . PRO A 1 90 ? 0.954 -4.319 6.176 1.00 96.19 90 PRO A O 1
ATOM 740 N N . ALA A 1 91 ? 0.744 -2.084 6.105 1.00 92.81 91 ALA A N 1
ATOM 741 C CA . ALA A 1 91 ? 1.343 -1.829 7.404 1.00 92.81 91 ALA A CA 1
ATOM 742 C C . ALA A 1 91 ? 0.316 -1.458 8.478 1.00 92.81 91 ALA A C 1
ATOM 744 O O . ALA A 1 91 ? 0.625 -1.567 9.662 1.00 92.81 91 ALA A O 1
ATOM 745 N N . GLY A 1 92 ? -0.875 -1.003 8.083 1.00 88.56 92 GLY A N 1
ATOM 746 C CA . GLY A 1 92 ? -1.950 -0.667 9.013 1.00 88.56 92 GLY A CA 1
ATOM 747 C C . GLY A 1 92 ? -3.041 0.203 8.401 1.00 88.56 92 GLY A C 1
ATOM 748 O O . GLY A 1 92 ? -2.782 0.999 7.493 1.00 88.56 92 GLY A O 1
ATOM 749 N N . ARG A 1 93 ? -4.251 0.076 8.946 1.00 84.44 93 ARG A N 1
ATOM 750 C CA . ARG A 1 93 ? -5.412 0.926 8.669 1.00 84.44 93 ARG A CA 1
ATOM 751 C C . ARG A 1 93 ? -5.378 2.220 9.483 1.00 84.44 93 ARG A C 1
ATOM 753 O O . ARG A 1 93 ? -5.850 3.255 9.001 1.00 84.44 93 ARG A O 1
ATOM 760 N N . TYR A 1 94 ? -4.850 2.171 10.707 1.00 80.31 94 TYR A N 1
ATOM 761 C CA . TYR A 1 94 ? -4.771 3.327 11.602 1.00 80.31 94 TYR A CA 1
ATOM 762 C C . TYR A 1 94 ? -3.378 3.945 11.572 1.00 80.31 94 TYR A C 1
ATOM 764 O O . TYR A 1 94 ? -2.467 3.546 12.296 1.00 80.31 94 TYR A O 1
ATOM 772 N N . VAL A 1 95 ? -3.217 4.958 10.725 1.00 79.44 95 VAL A N 1
ATOM 773 C CA . VAL A 1 95 ? -1.964 5.697 10.572 1.00 79.44 95 VAL A CA 1
ATOM 774 C C . VAL A 1 95 ? -2.241 7.173 10.825 1.00 79.44 95 VAL A C 1
ATOM 776 O O . VAL A 1 95 ? -3.215 7.723 10.322 1.00 79.44 95 VAL A O 1
ATOM 779 N N . LEU A 1 96 ? -1.407 7.833 11.631 1.00 74.25 96 LEU A N 1
ATOM 780 C CA . LEU A 1 96 ? -1.594 9.253 11.944 1.00 74.25 96 LEU A CA 1
ATOM 781 C C . LEU A 1 96 ? -1.625 10.086 10.652 1.00 74.25 96 LEU A C 1
ATOM 783 O O . LEU A 1 96 ? -0.664 10.078 9.885 1.00 74.25 96 LEU A O 1
ATOM 787 N N . GLY A 1 97 ? -2.735 10.795 10.425 1.00 76.75 97 GLY A N 1
ATOM 788 C CA . GLY A 1 97 ? -2.950 11.624 9.233 1.00 76.75 97 GLY A CA 1
ATOM 789 C C . GLY A 1 97 ? -3.356 10.862 7.963 1.00 76.75 97 GLY A C 1
ATOM 790 O O . GLY A 1 97 ? -3.325 11.448 6.882 1.00 76.75 97 GLY A O 1
ATOM 791 N N . ALA A 1 98 ? -3.721 9.580 8.068 1.00 86.50 98 ALA A N 1
ATOM 792 C CA . ALA A 1 98 ? -4.071 8.733 6.933 1.00 86.50 98 ALA A CA 1
ATOM 793 C C . ALA A 1 98 ? -5.127 7.673 7.288 1.00 86.50 98 ALA A C 1
ATOM 795 O O . ALA A 1 98 ? -5.327 7.311 8.446 1.00 86.50 98 ALA A O 1
ATOM 796 N N . THR A 1 99 ? -5.801 7.148 6.270 1.00 89.69 99 THR A N 1
ATOM 797 C CA . THR A 1 99 ? -6.785 6.067 6.383 1.00 89.69 99 THR A CA 1
ATOM 798 C C . THR A 1 99 ? -6.244 4.714 5.923 1.00 89.69 99 THR A C 1
ATOM 800 O O . THR A 1 99 ? -7.019 3.802 5.659 1.00 89.69 99 THR A O 1
ATOM 803 N N . GLY A 1 100 ? -4.923 4.571 5.834 1.00 93.31 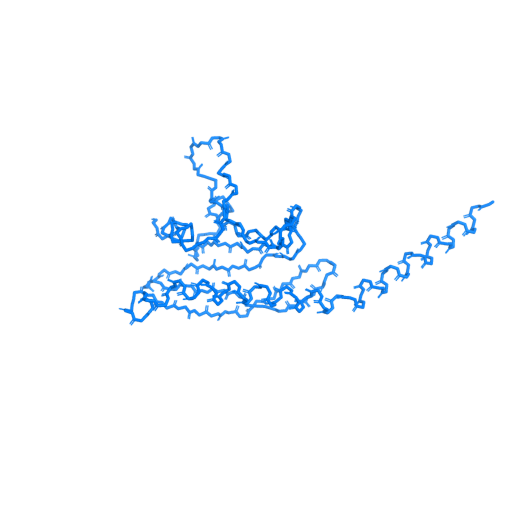100 GLY A N 1
ATOM 804 C CA . GLY A 1 100 ? -4.250 3.322 5.496 1.00 93.31 100 GLY A CA 1
ATOM 805 C C . GLY A 1 100 ? -2.815 3.555 5.040 1.00 93.31 100 GLY A C 1
ATOM 806 O O . GLY A 1 100 ? -2.476 4.648 4.575 1.00 93.31 100 GLY A O 1
ATOM 807 N N . ARG A 1 101 ? -1.960 2.539 5.175 1.00 95.50 101 ARG A N 1
ATOM 808 C CA . ARG A 1 101 ? -0.595 2.561 4.641 1.00 95.50 101 ARG A CA 1
ATOM 809 C C . ARG A 1 101 ? -0.160 1.200 4.122 1.00 95.50 101 ARG A C 1
ATOM 811 O O . ARG A 1 101 ? -0.351 0.186 4.794 1.00 95.50 101 ARG A O 1
ATOM 818 N N . ILE A 1 102 ? 0.509 1.217 2.978 1.00 97.00 102 ILE A N 1
ATOM 819 C CA . ILE A 1 102 ? 1.253 0.100 2.409 1.00 97.00 102 ILE A CA 1
ATOM 820 C C . ILE A 1 102 ? 2.700 0.549 2.226 1.00 97.00 102 ILE A C 1
ATOM 822 O O . ILE A 1 102 ? 2.970 1.618 1.685 1.00 97.00 102 ILE A O 1
ATOM 826 N N . ASP A 1 103 ? 3.631 -0.257 2.717 1.00 95.75 103 ASP A N 1
ATOM 827 C CA . ASP A 1 103 ? 5.060 -0.043 2.533 1.00 95.75 103 ASP A CA 1
ATOM 828 C C . ASP A 1 103 ? 5.500 -0.809 1.278 1.00 95.75 103 ASP A C 1
ATOM 830 O O . ASP A 1 103 ? 5.277 -2.016 1.191 1.00 95.75 103 ASP A O 1
ATOM 834 N N . MET A 1 104 ? 6.150 -0.137 0.331 1.00 96.62 104 MET A N 1
ATOM 835 C CA . MET A 1 104 ? 6.711 -0.737 -0.880 1.00 96.62 104 MET A CA 1
ATOM 836 C C . MET A 1 104 ? 8.243 -0.706 -0.824 1.00 96.62 104 MET A C 1
ATOM 838 O O . MET A 1 104 ? 8.846 0.343 -0.585 1.00 96.62 104 MET A O 1
ATOM 842 N N . PHE A 1 105 ? 8.877 -1.868 -0.984 1.00 95.62 105 PHE A N 1
ATOM 843 C CA . PHE A 1 105 ? 10.328 -2.025 -0.840 1.00 95.62 105 PHE A CA 1
ATOM 844 C C . PHE A 1 105 ? 10.851 -3.271 -1.559 1.00 95.62 105 PHE A C 1
ATOM 846 O O . PHE A 1 105 ? 10.124 -4.245 -1.751 1.00 95.62 105 PHE A O 1
ATOM 853 N N . ARG A 1 106 ? 12.139 -3.280 -1.910 1.00 94.38 106 ARG A N 1
ATOM 854 C CA . ARG A 1 106 ? 12.806 -4.455 -2.484 1.00 94.38 106 ARG A CA 1
ATOM 855 C C . ARG A 1 106 ? 13.078 -5.513 -1.410 1.00 94.38 106 ARG A C 1
ATOM 857 O O . ARG A 1 106 ? 13.634 -5.218 -0.353 1.00 94.38 106 ARG A O 1
ATOM 864 N N . GLN A 1 107 ? 12.721 -6.769 -1.664 1.00 90.94 107 GLN A N 1
ATOM 865 C CA . GLN A 1 107 ? 13.049 -7.876 -0.766 1.00 90.94 107 GLN A CA 1
ATOM 866 C C . GLN A 1 107 ? 14.564 -7.968 -0.543 1.00 90.94 107 GLN A C 1
ATOM 868 O O . GLN A 1 107 ? 15.366 -7.763 -1.450 1.00 90.94 107 GLN A O 1
ATOM 873 N N . GLY A 1 108 ? 14.963 -8.221 0.705 1.00 86.38 108 GLY A N 1
ATOM 874 C CA . GLY A 1 108 ? 16.368 -8.168 1.125 1.00 86.38 108 GLY A CA 1
ATOM 875 C C . GLY A 1 108 ? 16.901 -6.756 1.417 1.00 86.38 108 GLY A C 1
ATOM 876 O O . GLY A 1 108 ? 17.924 -6.640 2.086 1.00 86.38 108 GLY A O 1
ATOM 877 N N . ARG A 1 109 ? 16.194 -5.686 1.020 1.00 80.62 109 ARG A N 1
ATOM 878 C CA . ARG A 1 109 ? 16.502 -4.283 1.356 1.00 80.62 109 ARG A CA 1
ATOM 879 C C . ARG A 1 109 ? 15.340 -3.651 2.114 1.00 80.62 109 ARG A C 1
ATOM 881 O O . ARG A 1 109 ? 14.362 -3.173 1.555 1.00 80.62 109 ARG A O 1
ATOM 888 N N . SER A 1 110 ? 15.399 -3.758 3.438 1.00 68.50 110 SER A N 1
ATOM 889 C CA . SER A 1 110 ? 14.267 -3.431 4.320 1.00 68.50 110 SER A CA 1
ATOM 890 C C . SER A 1 110 ? 14.461 -2.153 5.134 1.00 68.50 110 SER A C 1
ATOM 892 O O . SER A 1 110 ? 13.628 -1.879 6.011 1.00 68.50 110 SER A O 1
ATOM 894 N N . ALA A 1 111 ? 15.545 -1.410 4.883 1.00 80.81 111 ALA A N 1
ATOM 895 C CA . ALA A 1 111 ? 15.856 -0.177 5.592 1.00 80.81 111 ALA A CA 1
ATOM 896 C C . ALA A 1 111 ? 14.696 0.817 5.438 1.00 80.81 111 ALA A C 1
ATOM 898 O O . ALA A 1 111 ? 14.053 0.906 4.394 1.00 80.81 111 ALA A O 1
ATOM 899 N N . ARG A 1 112 ? 14.332 1.486 6.535 1.00 73.94 112 ARG A N 1
ATOM 900 C CA . ARG A 1 112 ? 13.074 2.248 6.617 1.00 73.94 112 ARG A CA 1
ATOM 901 C C . ARG A 1 112 ? 13.075 3.479 5.707 1.00 73.94 112 ARG A C 1
ATOM 903 O O . ARG A 1 112 ? 12.019 3.893 5.243 1.00 73.94 112 ARG A O 1
ATOM 910 N N . ASP A 1 113 ? 14.245 4.059 5.511 1.00 77.81 113 ASP A N 1
ATOM 911 C CA . ASP A 1 113 ? 14.544 5.208 4.663 1.00 77.81 113 ASP A CA 1
ATOM 912 C C . ASP A 1 113 ? 14.540 4.880 3.164 1.00 77.81 113 ASP A C 1
ATOM 914 O O . ASP A 1 113 ? 14.312 5.782 2.363 1.00 77.81 113 ASP A O 1
ATOM 918 N N . GLU A 1 114 ? 14.675 3.604 2.796 1.00 83.06 114 GLU A N 1
ATOM 919 C CA . GLU A 1 114 ? 14.625 3.117 1.408 1.00 83.06 114 GLU A CA 1
ATOM 920 C C . GLU A 1 114 ? 13.206 2.742 0.945 1.00 83.06 114 GLU A C 1
ATOM 922 O O . GLU A 1 114 ? 12.998 2.405 -0.219 1.00 83.06 114 GLU A O 1
ATOM 927 N N . ARG A 1 115 ? 12.205 2.790 1.834 1.00 90.88 115 ARG A N 1
ATOM 928 C CA . ARG A 1 115 ? 10.829 2.405 1.490 1.00 90.88 115 ARG A CA 1
ATOM 929 C C . ARG A 1 115 ? 10.079 3.540 0.814 1.00 90.88 115 ARG A C 1
ATOM 931 O O . ARG A 1 115 ? 10.030 4.659 1.327 1.00 90.88 115 ARG A O 1
ATOM 938 N N . VAL A 1 116 ? 9.371 3.195 -0.250 1.00 93.62 116 VAL A N 1
ATOM 939 C CA . VAL A 1 116 ? 8.271 4.001 -0.775 1.00 93.62 116 VAL A CA 1
ATOM 940 C C . VAL A 1 116 ? 7.044 3.741 0.100 1.00 93.62 116 VAL A C 1
ATOM 942 O O . VAL A 1 116 ? 6.758 2.593 0.443 1.00 93.62 116 VAL A O 1
ATOM 945 N N . LEU A 1 117 ? 6.306 4.782 0.485 1.00 94.38 117 LEU A N 1
ATOM 946 C CA . LEU A 1 117 ? 5.062 4.613 1.240 1.00 94.38 117 LEU A CA 1
ATOM 947 C C . LEU A 1 117 ? 3.862 4.969 0.378 1.00 94.38 117 LEU A C 1
ATOM 949 O O . LEU A 1 117 ? 3.765 6.089 -0.111 1.00 94.38 117 LEU A O 1
ATOM 953 N N . LEU A 1 118 ? 2.915 4.045 0.275 1.00 95.94 118 LEU A N 1
ATOM 954 C CA . LEU A 1 118 ? 1.593 4.306 -0.271 1.00 95.94 118 LEU A CA 1
ATOM 955 C C . LEU A 1 118 ? 0.670 4.617 0.903 1.00 95.94 118 LEU A C 1
ATOM 957 O O . LEU A 1 118 ? 0.485 3.799 1.805 1.00 95.94 118 LEU A O 1
ATOM 961 N N . VAL A 1 119 ? 0.135 5.827 0.935 1.00 94.94 119 VAL A N 1
ATOM 962 C CA . VAL A 1 119 ? -0.661 6.351 2.039 1.00 94.94 119 VAL A CA 1
ATOM 963 C C . VAL A 1 119 ? -2.049 6.670 1.519 1.00 94.94 119 VAL A C 1
ATOM 965 O O . VAL A 1 119 ? -2.211 7.477 0.607 1.00 94.94 119 VAL A O 1
ATOM 968 N N . ARG A 1 120 ? -3.065 6.059 2.118 1.00 94.12 120 ARG A N 1
ATOM 969 C CA . ARG A 1 120 ? -4.460 6.351 1.797 1.00 94.12 120 ARG A CA 1
ATOM 970 C C . ARG A 1 120 ? -4.885 7.590 2.572 1.00 94.12 120 ARG A C 1
ATOM 972 O O . ARG A 1 120 ? -4.729 7.630 3.791 1.00 94.12 120 ARG A O 1
ATOM 979 N N . GLN A 1 121 ? -5.387 8.616 1.899 1.00 90.75 121 GLN A N 1
ATOM 980 C CA . GLN A 1 121 ? -5.822 9.862 2.529 1.00 90.75 121 GLN A CA 1
ATOM 981 C C . GLN A 1 121 ? -7.294 10.125 2.244 1.00 90.75 121 GLN A C 1
ATOM 983 O O . GLN A 1 121 ? -7.753 9.970 1.115 1.00 90.75 121 GLN A O 1
ATOM 988 N N . ALA A 1 122 ? -8.022 10.563 3.270 1.00 87.06 122 ALA A N 1
ATOM 989 C CA . ALA A 1 122 ? -9.356 11.113 3.099 1.00 87.06 122 ALA A CA 1
ATOM 990 C C . ALA A 1 122 ? -9.243 12.569 2.635 1.00 87.06 122 ALA A C 1
ATOM 992 O O . ALA A 1 122 ? -8.604 13.389 3.296 1.00 87.06 122 ALA A O 1
ATOM 993 N N . THR A 1 123 ? -9.867 12.890 1.510 1.00 81.69 123 THR A N 1
ATOM 994 C CA . THR A 1 123 ? -9.989 14.250 0.986 1.00 81.69 123 THR A CA 1
ATOM 995 C C . THR A 1 123 ? -11.467 14.621 0.840 1.00 81.69 123 THR A C 1
ATOM 997 O O . THR A 1 123 ? -12.332 13.747 0.934 1.00 81.69 123 THR A O 1
ATOM 1000 N N . PRO A 1 124 ? -11.802 15.908 0.626 1.00 83.81 124 PRO A N 1
ATOM 1001 C CA . PRO A 1 124 ? -13.194 16.323 0.432 1.00 83.81 124 PRO A CA 1
ATOM 1002 C C . PRO A 1 124 ? -13.898 15.630 -0.746 1.00 83.81 124 PRO A C 1
ATOM 1004 O O . PRO A 1 124 ? -15.120 15.542 -0.760 1.00 83.81 124 PRO A O 1
ATOM 1007 N N . GLU A 1 125 ? -13.132 15.143 -1.723 1.00 84.25 125 GLU A N 1
ATOM 1008 C CA . GLU A 1 125 ? -13.622 14.483 -2.942 1.00 84.25 125 GLU A CA 1
ATOM 1009 C C . GLU A 1 125 ? -13.743 12.959 -2.790 1.00 84.25 125 GLU A C 1
ATOM 1011 O O . GLU A 1 125 ? -14.301 12.298 -3.662 1.00 84.25 125 GLU A O 1
ATOM 1016 N N . GLY A 1 126 ? -13.216 12.391 -1.703 1.00 86.56 126 GLY A N 1
ATOM 1017 C CA . GLY A 1 126 ? -13.170 10.952 -1.479 1.00 86.56 126 GLY A CA 1
ATOM 1018 C C . GLY A 1 126 ? -11.848 10.497 -0.874 1.00 86.56 126 GLY A C 1
ATOM 1019 O O . GLY A 1 126 ? -10.998 11.293 -0.484 1.00 86.56 126 GLY A O 1
ATOM 1020 N N . GLU A 1 127 ? -11.672 9.188 -0.766 1.00 88.56 127 GLU A N 1
ATOM 1021 C CA . GLU A 1 127 ? -10.414 8.605 -0.308 1.00 88.56 127 GLU A CA 1
ATOM 1022 C C . GLU A 1 127 ? -9.529 8.303 -1.519 1.00 88.56 127 GLU A C 1
ATOM 1024 O O . GLU A 1 127 ? -10.010 7.765 -2.513 1.00 88.56 127 GLU A O 1
ATOM 1029 N N . ARG A 1 128 ? -8.244 8.660 -1.450 1.00 93.12 128 ARG A N 1
ATOM 1030 C CA . ARG A 1 128 ? -7.285 8.451 -2.544 1.00 93.12 128 ARG A CA 1
ATOM 1031 C C . ARG A 1 128 ? -5.960 7.909 -2.028 1.00 93.12 128 ARG A C 1
ATOM 1033 O O . ARG A 1 128 ? -5.562 8.213 -0.900 1.00 93.12 128 ARG A O 1
ATOM 1040 N N . TRP A 1 129 ? -5.271 7.134 -2.854 1.00 95.88 129 TRP A N 1
ATOM 1041 C CA . TRP A 1 129 ? -3.909 6.702 -2.573 1.00 95.88 129 TRP A CA 1
ATOM 1042 C C . TRP A 1 129 ? -2.907 7.762 -3.021 1.00 95.88 129 TRP A C 1
ATOM 1044 O O . TRP A 1 129 ? -3.021 8.345 -4.097 1.00 95.88 129 TRP A O 1
ATOM 1054 N N . MET A 1 130 ? -1.934 8.016 -2.159 1.00 94.94 130 MET A N 1
ATOM 1055 C CA . MET A 1 130 ? -0.827 8.929 -2.394 1.00 94.94 130 MET A CA 1
ATOM 1056 C C . MET A 1 130 ? 0.475 8.155 -2.246 1.00 94.94 130 MET A C 1
ATOM 1058 O O . MET A 1 130 ? 0.591 7.299 -1.369 1.00 94.94 130 MET A O 1
ATOM 1062 N N . LEU A 1 131 ? 1.463 8.478 -3.063 1.00 94.38 131 LEU A N 1
ATOM 1063 C CA . LEU A 1 131 ? 2.801 7.929 -2.987 1.00 94.38 131 LEU A CA 1
ATOM 1064 C C . LEU A 1 131 ? 3.720 8.915 -2.262 1.00 94.38 131 LEU A C 1
ATOM 1066 O O . LEU A 1 131 ? 3.635 10.133 -2.424 1.00 94.38 131 LEU A O 1
ATOM 1070 N N . ARG A 1 132 ? 4.601 8.377 -1.423 1.00 91.88 132 ARG A N 1
ATOM 1071 C CA . ARG A 1 132 ? 5.728 9.096 -0.843 1.00 91.88 132 ARG A CA 1
ATOM 1072 C C . ARG A 1 132 ? 7.014 8.360 -1.206 1.00 91.88 132 ARG A C 1
ATOM 1074 O O . ARG A 1 132 ? 7.218 7.262 -0.678 1.00 91.88 132 ARG A O 1
ATOM 1081 N N . PRO A 1 133 ? 7.884 8.948 -2.039 1.00 85.75 133 PRO A N 1
ATOM 1082 C CA . PRO A 1 133 ? 9.178 8.357 -2.361 1.00 85.75 133 PRO A CA 1
ATOM 1083 C C . PRO A 1 133 ? 10.057 8.185 -1.107 1.00 85.75 133 PRO A C 1
ATOM 1085 O O . PRO A 1 133 ? 9.818 8.857 -0.092 1.00 85.75 133 PRO A O 1
ATOM 1088 N N . PRO A 1 134 ? 11.086 7.318 -1.153 1.00 80.50 134 PRO A N 1
ATOM 1089 C CA . PRO A 1 134 ? 12.055 7.195 -0.072 1.00 80.50 134 PRO A CA 1
ATOM 1090 C C . PRO A 1 134 ? 12.746 8.536 0.194 1.00 80.50 134 PRO A C 1
ATOM 1092 O O . PRO A 1 134 ? 12.882 9.391 -0.688 1.00 80.50 134 PRO A O 1
ATOM 1095 N N . ALA A 1 135 ? 13.193 8.731 1.433 1.00 67.81 135 ALA A N 1
ATOM 1096 C CA . ALA A 1 135 ? 13.945 9.924 1.796 1.00 67.81 135 ALA A CA 1
ATOM 1097 C C . ALA A 1 135 ? 15.354 9.802 1.196 1.00 67.81 135 ALA A C 1
ATOM 1099 O O . ALA A 1 135 ? 16.231 9.173 1.780 1.00 67.81 135 ALA A O 1
ATOM 1100 N N . GLY A 1 136 ? 15.558 10.354 -0.003 1.00 58.00 136 GLY A N 1
ATOM 1101 C CA . GLY A 1 136 ? 16.827 10.233 -0.717 1.00 58.00 136 GLY A CA 1
ATOM 1102 C C . GLY A 1 136 ? 18.020 10.772 0.093 1.00 58.00 136 GLY A C 1
ATOM 1103 O O . GLY A 1 136 ? 17.891 11.782 0.797 1.00 58.00 136 GLY A O 1
ATOM 1104 N N . PRO A 1 137 ? 19.217 10.170 -0.023 1.00 52.38 137 PRO A N 1
ATOM 1105 C CA . PRO A 1 137 ? 20.406 10.644 0.667 1.00 52.38 137 PRO A CA 1
ATOM 1106 C C . PRO A 1 137 ? 20.994 11.849 -0.078 1.00 52.38 137 PRO A C 1
ATOM 1108 O O . PRO A 1 137 ? 22.015 11.689 -0.737 1.00 52.38 137 PRO A O 1
ATOM 1111 N N . ARG A 1 138 ? 20.354 13.036 -0.026 1.00 46.00 138 ARG A N 1
ATOM 1112 C CA . ARG A 1 138 ? 21.008 14.359 -0.245 1.00 46.00 138 ARG A CA 1
ATOM 1113 C C . ARG A 1 138 ? 20.138 15.613 -0.284 1.00 46.00 138 ARG A C 1
ATOM 1115 O O . ARG A 1 138 ? 20.704 16.696 -0.403 1.00 46.00 138 ARG A O 1
ATOM 1122 N N . THR A 1 139 ? 18.828 15.553 -0.120 1.00 42.97 139 THR A N 1
ATOM 1123 C CA . THR A 1 139 ? 18.023 16.782 -0.072 1.00 42.97 139 THR A CA 1
ATOM 1124 C C . THR A 1 139 ? 17.195 16.791 1.193 1.00 42.97 139 THR A C 1
ATOM 1126 O O . THR A 1 139 ? 16.288 15.988 1.347 1.00 42.97 139 THR A O 1
ATOM 1129 N N . GLY A 1 140 ? 17.471 17.734 2.096 1.00 43.44 140 GLY A N 1
ATOM 1130 C CA . GLY A 1 140 ? 16.652 18.001 3.286 1.00 43.44 140 GLY A CA 1
ATOM 1131 C C . GLY A 1 140 ? 15.220 18.475 2.984 1.00 43.44 140 GLY A C 1
ATOM 1132 O O . GLY A 1 140 ? 14.554 18.994 3.873 1.00 43.44 140 GLY A O 1
ATOM 1133 N N . ALA A 1 141 ? 14.751 18.320 1.744 1.00 43.12 141 ALA A N 1
ATOM 1134 C CA . ALA A 1 141 ? 13.359 18.446 1.367 1.00 43.12 141 ALA A CA 1
ATOM 1135 C C . ALA A 1 141 ? 12.733 17.053 1.456 1.00 43.12 141 ALA A C 1
ATOM 1137 O O . ALA A 1 141 ? 13.141 16.139 0.742 1.00 43.12 141 ALA A O 1
ATOM 1138 N N . ALA A 1 142 ? 11.751 16.885 2.339 1.00 50.69 142 ALA A N 1
ATOM 1139 C CA . ALA A 1 142 ? 10.872 15.731 2.265 1.00 50.69 142 ALA A CA 1
ATOM 1140 C C . ALA A 1 142 ? 10.274 15.686 0.850 1.00 50.69 142 ALA A C 1
ATOM 1142 O O . ALA A 1 142 ? 9.618 16.650 0.450 1.00 50.69 142 ALA A O 1
ATOM 1143 N N . SER A 1 143 ? 10.510 14.609 0.096 1.00 60.78 143 SER A N 1
ATOM 1144 C CA . SER A 1 143 ? 9.745 14.347 -1.124 1.00 60.78 143 SER A CA 1
ATOM 1145 C C . SER A 1 143 ? 8.265 14.408 -0.751 1.00 60.78 143 SER A C 1
ATOM 1147 O O . SER A 1 143 ? 7.831 13.751 0.203 1.00 60.78 143 SER A O 1
ATOM 1149 N N . GLY A 1 144 ? 7.531 15.300 -1.416 1.00 78.50 144 GLY A N 1
ATOM 1150 C CA . GLY A 1 144 ? 6.124 15.547 -1.128 1.00 78.50 144 GLY A CA 1
ATOM 1151 C C . GLY A 1 144 ? 5.275 14.294 -1.328 1.00 78.50 144 GLY A C 1
ATOM 1152 O O . GLY A 1 144 ? 5.709 13.322 -1.940 1.00 78.50 144 GLY A O 1
ATOM 1153 N N . LEU A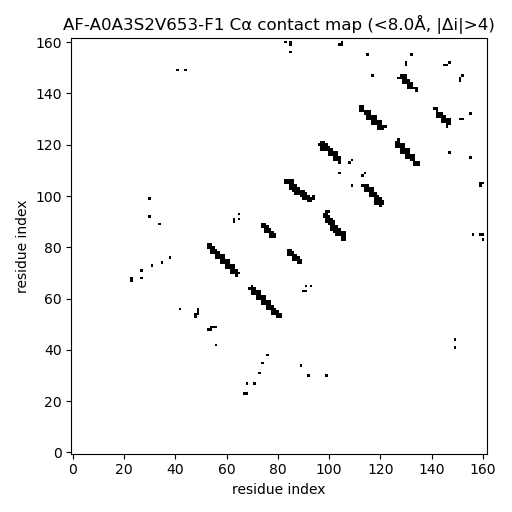 1 145 ? 4.055 14.321 -0.795 1.00 87.56 145 LEU A N 1
ATOM 1154 C CA . LEU A 1 145 ? 3.039 13.351 -1.192 1.00 87.56 145 LEU A CA 1
ATOM 1155 C C . LEU A 1 145 ? 2.581 13.689 -2.608 1.00 87.56 145 LEU A C 1
ATOM 1157 O O . LEU A 1 145 ? 2.177 14.825 -2.863 1.00 87.56 145 LEU A O 1
ATOM 1161 N N . GLU A 1 146 ? 2.602 12.705 -3.492 1.00 91.94 146 GLU A N 1
ATOM 1162 C CA . GLU A 1 146 ? 2.098 12.824 -4.858 1.00 91.94 146 GLU A CA 1
ATOM 1163 C C . GLU A 1 146 ? 0.965 11.822 -5.105 1.00 91.94 146 GLU A C 1
ATOM 1165 O O . GLU A 1 146 ? 0.872 10.824 -4.386 1.00 91.94 146 GLU A O 1
ATOM 1170 N N . PRO A 1 147 ? 0.041 12.088 -6.044 1.00 94.06 147 PRO A N 1
ATOM 1171 C CA . PRO A 1 147 ? -0.993 11.123 -6.396 1.00 94.06 147 PRO A CA 1
ATOM 1172 C C . PRO A 1 147 ? -0.383 9.790 -6.828 1.00 94.06 147 PRO A C 1
ATOM 1174 O O . PRO A 1 147 ? 0.602 9.760 -7.567 1.00 94.06 147 PRO A O 1
ATOM 1177 N N . LEU A 1 148 ? -0.968 8.687 -6.361 1.00 96.25 148 LEU A N 1
ATOM 1178 C CA . LEU A 1 148 ? -0.623 7.375 -6.883 1.00 96.25 148 LEU A CA 1
ATOM 1179 C C . LEU A 1 148 ? -1.354 7.168 -8.213 1.00 96.25 148 LEU A C 1
ATOM 1181 O O . LEU A 1 148 ? -2.580 7.095 -8.243 1.00 96.25 148 LEU A O 1
ATOM 1185 N N . ASP A 1 149 ? -0.587 7.087 -9.289 1.00 96.69 149 ASP A N 1
ATOM 1186 C CA . ASP A 1 149 ? -1.030 6.710 -10.624 1.00 96.69 149 ASP A CA 1
ATOM 1187 C C . ASP A 1 149 ? 0.028 5.797 -11.261 1.00 96.69 149 ASP A C 1
ATOM 1189 O O . ASP A 1 149 ? 1.058 5.498 -10.649 1.00 96.69 149 ASP A O 1
ATOM 1193 N N . ARG A 1 150 ? -0.213 5.345 -12.496 1.00 96.81 150 ARG A N 1
ATOM 1194 C CA . ARG A 1 150 ? 0.727 4.470 -13.207 1.00 96.81 150 ARG A CA 1
ATOM 1195 C C . ARG A 1 150 ? 2.134 5.065 -13.299 1.00 96.81 150 ARG A C 1
ATOM 1197 O O . ARG A 1 150 ? 3.100 4.340 -13.096 1.00 96.81 150 ARG A O 1
ATOM 1204 N N . ALA A 1 151 ? 2.259 6.356 -13.602 1.00 95.88 151 ALA A N 1
ATOM 1205 C CA . ALA A 1 151 ? 3.557 6.978 -13.839 1.00 95.88 151 ALA A CA 1
ATOM 1206 C C . ALA A 1 151 ? 4.349 7.136 -12.534 1.00 95.88 151 ALA A C 1
ATOM 1208 O O . ALA A 1 151 ? 5.535 6.800 -12.493 1.00 95.88 151 ALA A O 1
ATOM 1209 N N . SER A 1 152 ? 3.702 7.601 -11.458 1.00 95.44 152 SER A N 1
ATOM 1210 C CA . SER A 1 152 ? 4.357 7.704 -10.147 1.00 95.44 152 SER A CA 1
ATOM 1211 C C . SER A 1 152 ? 4.697 6.327 -9.572 1.00 95.44 152 SER A C 1
ATOM 1213 O O . SER A 1 152 ? 5.763 6.153 -8.976 1.00 95.44 152 SER A O 1
ATOM 1215 N N . PHE A 1 153 ? 3.851 5.321 -9.816 1.00 96.94 153 PHE A N 1
ATOM 1216 C CA . PHE A 1 153 ? 4.134 3.936 -9.456 1.00 96.94 153 PHE A CA 1
ATOM 1217 C C . PHE A 1 153 ? 5.345 3.372 -10.207 1.00 96.94 153 PHE A C 1
ATOM 1219 O O . PHE A 1 153 ? 6.261 2.864 -9.563 1.00 96.94 153 PHE A O 1
ATOM 1226 N N . GLU A 1 154 ? 5.375 3.469 -11.541 1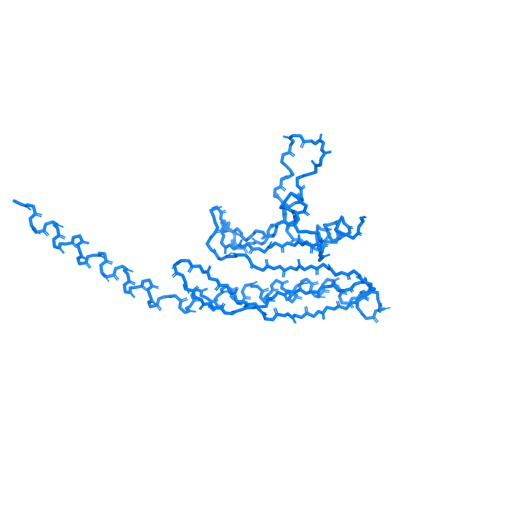.00 95.69 154 GLU A N 1
ATOM 1227 C CA . GLU A 1 154 ? 6.471 2.945 -12.368 1.00 95.69 154 GLU A CA 1
ATOM 1228 C C . GLU A 1 154 ? 7.811 3.593 -11.990 1.00 95.69 154 GLU A C 1
ATOM 1230 O O . GLU A 1 154 ? 8.793 2.882 -11.783 1.00 95.69 154 GLU A O 1
ATOM 1235 N N . ALA A 1 155 ? 7.841 4.915 -11.782 1.00 93.75 155 ALA A N 1
ATOM 1236 C CA . ALA A 1 155 ? 9.048 5.621 -11.348 1.00 93.75 155 ALA A CA 1
ATOM 1237 C C . ALA A 1 155 ? 9.544 5.146 -9.968 1.00 93.75 155 ALA A C 1
ATOM 1239 O O . ALA A 1 155 ? 10.740 4.926 -9.754 1.00 93.75 155 ALA A O 1
ATOM 1240 N N . ALA A 1 156 ? 8.626 4.957 -9.018 1.00 93.75 156 ALA A N 1
ATOM 1241 C CA . ALA A 1 156 ? 8.963 4.447 -7.696 1.00 93.75 156 ALA A CA 1
ATOM 1242 C C . ALA A 1 156 ? 9.430 2.983 -7.746 1.00 93.75 156 ALA A C 1
ATOM 1244 O O . ALA A 1 156 ? 10.384 2.618 -7.059 1.00 93.75 156 ALA A O 1
ATOM 1245 N N . PHE A 1 157 ? 8.790 2.155 -8.569 1.00 94.88 157 PHE A N 1
ATOM 1246 C CA . PHE A 1 157 ? 9.162 0.763 -8.790 1.00 94.88 157 PHE A CA 1
ATOM 1247 C C . PHE A 1 157 ? 10.565 0.641 -9.401 1.00 94.88 157 PHE A C 1
ATOM 1249 O O . PHE A 1 157 ? 11.395 -0.090 -8.861 1.00 94.88 157 PHE A O 1
ATOM 1256 N N . GLU A 1 158 ? 10.872 1.421 -10.442 1.00 93.06 158 GLU A N 1
ATOM 1257 C CA . GLU A 1 158 ? 12.204 1.489 -11.058 1.00 93.06 158 GLU A CA 1
ATOM 1258 C C . GLU A 1 158 ? 13.281 1.854 -10.026 1.00 93.06 158 GLU A C 1
ATOM 1260 O O . GLU A 1 158 ? 14.305 1.175 -9.929 1.00 93.06 158 GLU A O 1
ATOM 1265 N N . SER A 1 159 ? 13.010 2.854 -9.176 1.00 90.69 159 SER A N 1
ATOM 1266 C CA . SER A 1 159 ? 13.949 3.288 -8.130 1.00 90.69 159 SER A CA 1
ATOM 1267 C C . SER A 1 159 ? 14.278 2.207 -7.093 1.00 90.69 159 SER A C 1
ATOM 1269 O O . SER A 1 159 ? 15.336 2.251 -6.468 1.00 90.69 159 SER A O 1
ATOM 1271 N N . LEU A 1 160 ? 13.381 1.234 -6.894 1.00 91.75 160 LEU A N 1
ATOM 1272 C CA . LEU A 1 160 ? 13.597 0.113 -5.977 1.00 91.75 160 LEU A CA 1
ATOM 1273 C C . LEU A 1 160 ? 14.391 -1.031 -6.619 1.00 91.75 160 LEU A C 1
ATOM 1275 O O . LEU A 1 160 ? 14.959 -1.852 -5.891 1.00 91.75 160 LEU A O 1
ATOM 1279 N N . LEU A 1 161 ? 14.411 -1.116 -7.951 1.00 90.50 161 LEU A N 1
ATOM 1280 C CA . LEU A 1 161 ? 15.156 -2.136 -8.688 1.00 90.50 161 LEU A CA 1
ATOM 1281 C C . LEU A 1 161 ? 16.634 -1.761 -8.863 1.00 90.50 161 LEU A C 1
ATOM 1283 O O . LEU A 1 161 ? 17.486 -2.651 -8.763 1.00 90.50 161 LEU A O 1
ATOM 1287 N N . SER A 1 162 ? 16.927 -0.472 -9.081 1.00 83.62 162 SER A N 1
ATOM 1288 C CA . SER A 1 162 ? 18.290 0.078 -9.215 1.00 83.62 162 SER A CA 1
ATOM 1289 C C . SER A 1 162 ? 19.122 -0.052 -7.938 1.00 83.62 162 SER A C 1
ATOM 1291 O O . SER A 1 162 ? 20.307 -0.446 -8.032 1.00 83.62 162 SER A O 1
#